Protein AF-A0A7W1QPD7-F1 (afdb_monomer)

Foldseek 3Di:
DD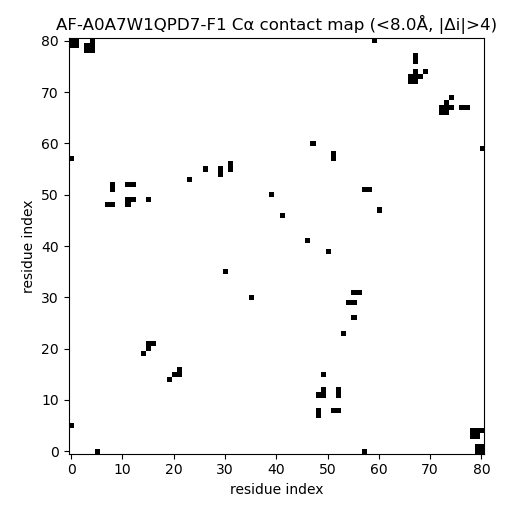PLLVVLQVVLVVCCVPVHVQDQPPLVPDDADDDDDDDDDDDDPSVVSSVCNSDPDHDDDDDDPVLLVDPPRNVSVVPND

Solvent-accessible surface area (backbone atoms only — not comparable to full-atom values): 5362 Å² total; per-residue (Å²): 134,49,70,54,35,51,53,50,43,53,52,41,46,51,50,36,59,74,78,35,94,69,80,77,78,69,70,88,76,58,82,84,69,80,93,80,82,91,82,73,87,84,89,55,94,58,43,65,54,53,51,46,59,62,43,94,54,94,73,88,81,90,71,66,71,74,61,50,69,39,86,61,63,11,57,54,60,63,51,43,106

Secondary structure (DSSP, 8-state):
--HHHHHHHHHHHHHHHHHS------GGG---SS---------STTHHHHHHHH-SS-------GGGGSSTTHHHHHTT--

Structure (mmCIF, N/CA/C/O backbone):
data_AF-A0A7W1QPD7-F1
#
_entry.id   AF-A0A7W1QPD7-F1
#
loop_
_atom_site.group_PDB
_atom_site.id
_atom_site.type_symbol
_atom_site.label_atom_id
_atom_site.label_alt_id
_atom_site.label_comp_id
_atom_site.label_asym_id
_atom_site.label_entity_id
_atom_site.label_seq_id
_atom_site.pdbx_PDB_ins_code
_atom_site.Cartn_x
_atom_site.Cartn_y
_atom_site.Cartn_z
_atom_site.occupancy
_atom_site.B_iso_or_equiv
_atom_site.auth_seq_id
_atom_site.auth_comp_id
_atom_site.auth_asym_id
_atom_site.auth_atom_id
_atom_site.pd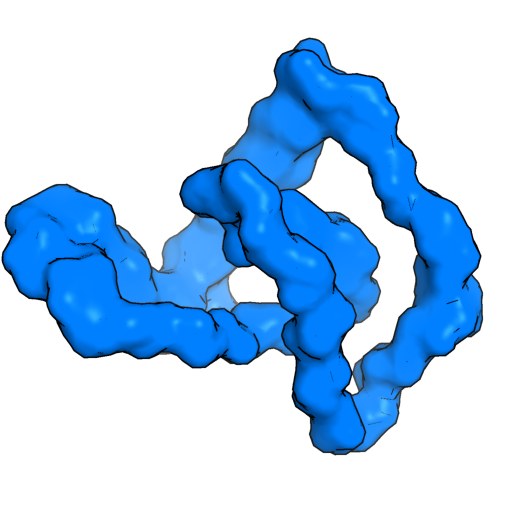bx_PDB_model_num
ATOM 1 N N . MET A 1 1 ? -3.054 -12.679 0.464 1.00 85.31 1 MET A N 1
ATOM 2 C CA . MET A 1 1 ? -1.798 -11.957 0.136 1.00 85.31 1 MET A CA 1
ATOM 3 C C . MET A 1 1 ? -0.559 -12.636 0.723 1.00 85.31 1 MET A C 1
ATOM 5 O O . MET A 1 1 ? -0.693 -13.446 1.634 1.00 85.31 1 MET A O 1
ATOM 9 N N . ASN A 1 2 ? 0.639 -12.324 0.208 1.00 92.06 2 ASN A N 1
ATOM 10 C CA . ASN A 1 2 ? 1.914 -12.908 0.654 1.00 92.06 2 ASN A CA 1
ATOM 11 C C . ASN A 1 2 ? 2.599 -12.091 1.780 1.00 92.06 2 ASN A C 1
ATOM 13 O O . ASN A 1 2 ? 2.098 -11.049 2.204 1.00 92.06 2 ASN A O 1
ATOM 17 N N . LEU A 1 3 ? 3.753 -12.560 2.273 1.00 93.50 3 LEU A N 1
ATOM 18 C CA . LEU A 1 3 ? 4.498 -11.903 3.360 1.00 93.50 3 LEU A CA 1
ATOM 19 C C . LEU A 1 3 ? 4.899 -10.454 3.029 1.00 93.50 3 LEU A C 1
ATOM 21 O O . LEU A 1 3 ? 4.764 -9.579 3.879 1.00 93.50 3 LEU A O 1
ATOM 25 N N . TRP A 1 4 ? 5.351 -10.184 1.801 1.00 93.00 4 TRP A N 1
ATOM 26 C CA . TRP A 1 4 ? 5.810 -8.853 1.388 1.00 93.00 4 TRP A CA 1
ATOM 27 C C . TRP A 1 4 ? 4.686 -7.821 1.410 1.00 93.00 4 TRP A C 1
ATOM 29 O O . TRP A 1 4 ? 4.908 -6.691 1.847 1.00 93.00 4 TRP A O 1
ATOM 39 N N . TYR A 1 5 ? 3.481 -8.220 0.997 1.00 94.06 5 TYR A N 1
ATOM 40 C CA . TYR A 1 5 ? 2.291 -7.382 1.118 1.00 94.06 5 TYR A CA 1
ATOM 41 C C . TYR A 1 5 ? 2.042 -6.979 2.573 1.00 94.06 5 TYR A C 1
ATOM 43 O O . TYR A 1 5 ? 1.918 -5.792 2.869 1.00 94.06 5 TYR A O 1
ATOM 51 N N . TRP A 1 6 ? 2.017 -7.948 3.495 1.00 94.88 6 TRP A N 1
ATOM 52 C CA . TRP A 1 6 ? 1.746 -7.677 4.908 1.00 94.88 6 TRP A CA 1
ATOM 53 C C . TRP A 1 6 ? 2.841 -6.831 5.556 1.00 94.88 6 TRP A C 1
ATOM 55 O O . TRP A 1 6 ? 2.530 -5.897 6.293 1.00 94.88 6 TRP A O 1
ATOM 65 N N . THR A 1 7 ? 4.113 -7.078 5.232 1.00 95.06 7 THR A N 1
ATOM 66 C CA . THR A 1 7 ? 5.220 -6.218 5.671 1.00 95.06 7 THR A CA 1
ATOM 67 C C . THR A 1 7 ? 5.020 -4.775 5.202 1.00 95.06 7 THR A C 1
ATOM 69 O O . THR A 1 7 ? 5.118 -3.852 6.012 1.00 95.06 7 THR A O 1
ATOM 72 N N . GLY A 1 8 ? 4.684 -4.570 3.924 1.00 94.50 8 GLY A N 1
ATOM 73 C CA . GLY A 1 8 ? 4.383 -3.245 3.379 1.00 94.50 8 GLY A CA 1
ATOM 74 C C . GLY A 1 8 ? 3.171 -2.589 4.047 1.00 94.50 8 GLY A C 1
ATOM 75 O O . GLY A 1 8 ? 3.234 -1.416 4.403 1.00 94.50 8 GLY A O 1
ATOM 76 N N . TYR A 1 9 ? 2.102 -3.352 4.287 1.00 95.81 9 TYR A N 1
ATOM 77 C CA . TYR A 1 9 ? 0.881 -2.890 4.950 1.00 95.81 9 TYR A CA 1
ATOM 78 C C . TYR A 1 9 ? 1.151 -2.386 6.376 1.00 95.81 9 TYR A C 1
ATOM 80 O O . TYR A 1 9 ? 0.731 -1.284 6.742 1.00 95.81 9 TYR A O 1
ATOM 88 N N . TYR A 1 10 ? 1.876 -3.158 7.192 1.00 96.62 10 TYR A N 1
ATOM 89 C CA . TYR A 1 10 ? 2.191 -2.758 8.566 1.00 96.62 10 TYR A CA 1
ATOM 90 C C . TYR A 1 10 ? 3.161 -1.580 8.610 1.00 96.62 10 TYR A C 1
ATOM 92 O O . TYR A 1 10 ? 2.932 -0.641 9.373 1.00 96.62 10 TYR A O 1
ATOM 100 N N . LEU A 1 11 ? 4.190 -1.576 7.755 1.00 96.44 11 LEU A N 1
ATOM 101 C CA . LEU A 1 11 ? 5.110 -0.445 7.646 1.00 96.44 11 LEU A CA 1
ATOM 102 C C . LEU A 1 11 ? 4.362 0.835 7.253 1.00 96.44 11 LEU A C 1
ATOM 104 O O . LEU A 1 11 ? 4.505 1.857 7.920 1.00 96.44 11 LEU A O 1
ATOM 108 N N . ALA A 1 12 ? 3.508 0.769 6.229 1.00 96.62 12 ALA A N 1
ATOM 109 C CA . ALA A 1 12 ? 2.684 1.894 5.804 1.00 96.62 12 ALA A CA 1
ATOM 110 C C . ALA A 1 12 ? 1.744 2.363 6.921 1.00 96.62 12 ALA A C 1
ATOM 112 O O . ALA A 1 12 ? 1.61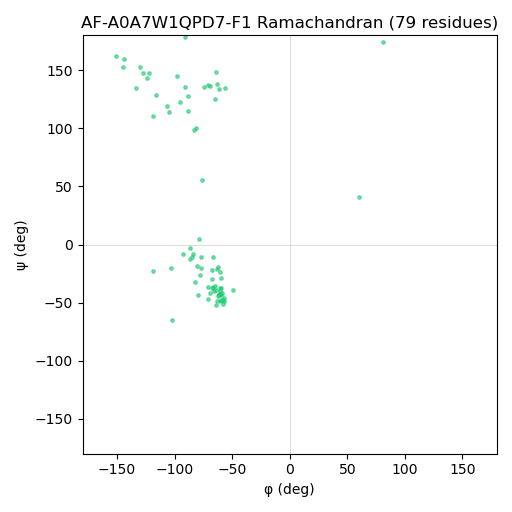2 3.561 7.128 1.00 96.62 12 ALA A O 1
ATOM 113 N N . THR A 1 13 ? 1.149 1.445 7.688 1.00 96.50 13 THR A N 1
ATOM 114 C CA . THR A 1 13 ? 0.281 1.789 8.827 1.00 96.50 13 THR A CA 1
ATOM 115 C C . THR A 1 13 ? 1.043 2.551 9.909 1.00 96.50 13 THR A C 1
ATOM 117 O O . THR A 1 13 ? 0.544 3.548 10.430 1.00 96.50 13 THR A O 1
ATOM 120 N N . ILE A 1 14 ? 2.251 2.095 10.251 1.00 96.94 14 ILE A N 1
ATOM 121 C CA . ILE A 1 14 ? 3.106 2.745 11.249 1.00 96.94 14 ILE A CA 1
ATOM 122 C C . ILE A 1 14 ? 3.498 4.142 10.764 1.00 96.94 14 ILE A C 1
ATOM 124 O O . ILE A 1 14 ? 3.257 5.121 11.467 1.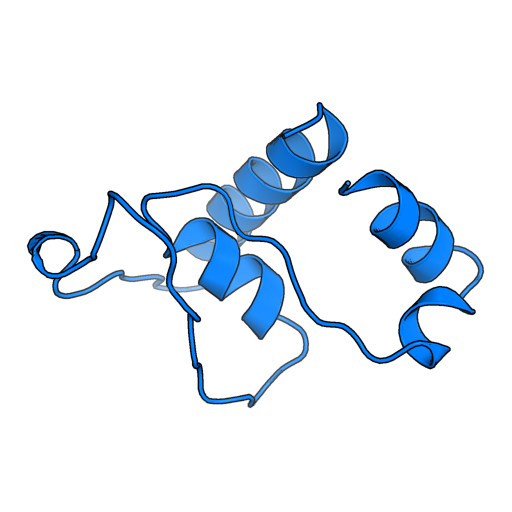00 96.94 14 ILE A O 1
ATOM 128 N N . LEU A 1 15 ? 4.027 4.254 9.543 1.00 97.06 15 LEU A N 1
ATOM 129 C CA . LEU A 1 15 ? 4.428 5.538 8.968 1.00 97.06 15 LEU A CA 1
ATOM 130 C C . LEU A 1 15 ? 3.240 6.503 8.855 1.00 97.06 15 LEU A C 1
ATOM 132 O O . LEU A 1 15 ? 3.355 7.669 9.226 1.00 97.06 15 LEU A O 1
ATOM 136 N N . ALA A 1 16 ? 2.084 6.005 8.414 1.00 96.94 16 ALA A N 1
ATOM 137 C CA . ALA A 1 16 ? 0.860 6.782 8.299 1.00 96.94 16 ALA A CA 1
ATOM 138 C C . ALA A 1 16 ? 0.402 7.342 9.642 1.00 96.94 16 ALA A C 1
ATOM 140 O O . ALA A 1 16 ? -0.092 8.453 9.665 1.00 96.94 16 ALA A O 1
ATOM 141 N N . ARG A 1 17 ? 0.558 6.607 10.747 1.00 95.06 17 ARG A N 1
ATOM 142 C CA . ARG A 1 17 ? 0.150 7.070 12.084 1.00 95.06 17 ARG A CA 1
ATOM 143 C C . ARG A 1 17 ? 1.173 7.984 12.753 1.00 95.06 17 ARG A C 1
ATOM 145 O O . ARG A 1 17 ? 0.777 8.837 13.537 1.00 95.06 17 ARG A O 1
ATOM 152 N N . LEU A 1 18 ? 2.463 7.776 12.487 1.00 96.62 18 LEU A N 1
ATOM 153 C CA . LEU A 1 18 ? 3.540 8.556 13.101 1.00 96.62 18 LEU A CA 1
ATOM 154 C C . LEU A 1 18 ? 3.729 9.915 12.429 1.00 96.62 18 LEU A C 1
ATOM 156 O O . LEU A 1 18 ? 3.916 10.915 13.113 1.00 96.62 18 LEU A O 1
ATOM 160 N N . PHE A 1 19 ? 3.693 9.949 11.097 1.00 96.69 19 PHE A N 1
ATOM 161 C CA . PHE A 1 19 ? 4.039 11.147 10.326 1.00 96.69 19 PHE A CA 1
ATOM 162 C C . PHE A 1 19 ? 2.824 11.886 9.783 1.00 96.69 19 PHE A C 1
ATOM 164 O O . PHE A 1 19 ? 2.914 13.067 9.454 1.00 96.69 19 PHE A O 1
ATOM 171 N N . PHE A 1 20 ? 1.683 11.208 9.695 1.00 91.81 20 PHE A N 1
ATOM 172 C CA . PHE A 1 20 ? 0.461 11.781 9.164 1.00 91.81 20 PHE A CA 1
ATOM 173 C C . PHE A 1 20 ? -0.634 11.643 10.225 1.00 91.81 20 PHE A C 1
ATOM 175 O O . PHE A 1 20 ? -0.714 10.665 10.960 1.00 91.81 20 PHE A O 1
ATOM 182 N N . SER A 1 21 ? -1.518 12.627 10.348 1.00 94.94 21 SER A N 1
ATOM 183 C CA . SER A 1 21 ? -2.718 12.476 11.187 1.00 94.94 21 SER A CA 1
ATOM 184 C C . SER A 1 21 ? -3.750 11.606 10.462 1.00 94.94 21 SER A C 1
ATOM 186 O O . SER A 1 21 ? -4.866 12.044 10.189 1.00 94.94 21 SER A O 1
ATOM 188 N N . PHE A 1 22 ? -3.346 10.393 10.073 1.00 95.69 22 PHE A N 1
ATOM 189 C CA . PHE A 1 22 ? -4.098 9.515 9.190 1.00 95.69 22 PHE A CA 1
ATOM 190 C C . PHE A 1 22 ? -5.415 9.080 9.835 1.00 95.69 22 PHE A C 1
ATOM 192 O O . PHE A 1 22 ? -5.441 8.532 10.939 1.00 95.69 22 PHE A O 1
ATOM 199 N N . ARG A 1 23 ? -6.523 9.314 9.126 1.00 95.62 23 ARG A N 1
ATOM 200 C CA . ARG A 1 23 ? -7.879 8.965 9.559 1.00 95.62 23 ARG A CA 1
ATOM 201 C C . ARG A 1 23 ? -8.618 8.286 8.417 1.00 95.62 23 ARG A C 1
ATOM 203 O O . ARG A 1 23 ? -8.601 8.769 7.290 1.00 95.62 23 ARG A O 1
ATOM 210 N N . VAL A 1 24 ? -9.307 7.196 8.736 1.00 95.56 24 VAL A N 1
ATOM 211 C CA . VAL A 1 24 ? -10.255 6.542 7.830 1.00 95.56 24 VAL A CA 1
ATOM 212 C C . VAL A 1 24 ? -11.648 6.885 8.325 1.00 95.56 24 VAL A C 1
ATOM 214 O O . VAL A 1 24 ? -12.026 6.493 9.427 1.00 95.56 24 VAL A O 1
ATOM 217 N N . VAL A 1 25 ? -12.393 7.639 7.528 1.00 96.50 25 VAL A N 1
ATOM 218 C CA . VAL A 1 25 ? -13.765 8.036 7.853 1.00 96.50 25 VAL A CA 1
ATOM 219 C C . VAL A 1 25 ? -14.726 7.094 7.132 1.00 96.50 25 VAL A C 1
ATOM 221 O O . VAL A 1 25 ? -14.444 6.657 6.018 1.00 96.50 25 VAL A O 1
ATOM 224 N N . HIS A 1 26 ? -15.852 6.777 7.768 1.00 96.06 26 HIS A N 1
ATOM 225 C CA . HIS A 1 26 ? -16.907 5.931 7.204 1.00 96.06 26 HIS A CA 1
ATOM 226 C C . HIS A 1 26 ? -16.476 4.505 6.837 1.00 96.06 26 HIS A C 1
ATOM 228 O O . HIS A 1 26 ? -16.871 3.961 5.801 1.00 96.06 26 HIS A O 1
ATOM 234 N N . ARG A 1 27 ? -15.659 3.872 7.687 1.00 94.12 27 ARG A N 1
ATOM 235 C CA . ARG A 1 27 ? -15.169 2.503 7.459 1.00 94.12 27 ARG A CA 1
ATOM 236 C C . ARG A 1 27 ? -16.315 1.487 7.360 1.00 94.12 27 ARG A C 1
ATOM 238 O O . ARG A 1 27 ? -16.201 0.512 6.626 1.00 94.12 27 ARG A O 1
ATOM 245 N N . GLU A 1 28 ? -17.432 1.751 8.030 1.00 95.25 28 GLU A N 1
ATOM 246 C CA . GLU A 1 28 ? -18.666 0.964 7.991 1.00 95.25 28 GLU A CA 1
ATOM 247 C C . GLU A 1 28 ? -19.337 0.915 6.610 1.00 95.25 28 GLU A C 1
ATOM 249 O O . GLU A 1 28 ? -20.102 -0.005 6.338 1.00 95.25 28 GLU A O 1
ATOM 254 N N . ARG A 1 29 ? -19.044 1.873 5.719 1.00 95.06 29 ARG A N 1
ATOM 255 C CA . ARG A 1 29 ? -19.627 1.934 4.367 1.00 95.06 29 ARG A CA 1
ATOM 256 C C . ARG A 1 29 ? -18.852 1.110 3.337 1.00 95.06 29 ARG A C 1
ATOM 258 O O . ARG A 1 29 ? -19.239 1.066 2.172 1.00 95.06 29 ARG A O 1
ATOM 265 N N . GLN A 1 30 ? -17.737 0.491 3.727 1.00 94.38 30 GLN A N 1
ATOM 266 C CA . GLN A 1 30 ? -16.908 -0.277 2.803 1.00 94.38 30 GLN A CA 1
ATOM 267 C C . GLN A 1 30 ? -17.590 -1.582 2.376 1.00 94.38 30 GLN A C 1
ATOM 269 O O . GLN A 1 30 ? -18.113 -2.339 3.191 1.00 94.38 30 GLN A O 1
ATOM 274 N N . ILE A 1 31 ? -17.507 -1.893 1.081 1.00 94.69 31 ILE A N 1
ATOM 275 C CA . ILE A 1 31 ? -17.978 -3.166 0.531 1.00 94.69 31 ILE A CA 1
ATOM 276 C C . ILE A 1 31 ? -16.900 -4.239 0.753 1.00 94.69 31 ILE A C 1
ATOM 278 O O . ILE A 1 31 ? -15.907 -4.339 0.023 1.00 94.69 31 ILE A O 1
ATOM 282 N N . LEU A 1 32 ? -17.099 -5.058 1.788 1.00 94.25 32 LEU A N 1
ATOM 283 C CA . LEU A 1 32 ? -16.128 -6.070 2.227 1.00 94.25 32 LEU A CA 1
ATOM 284 C C . LEU A 1 32 ? -16.252 -7.421 1.506 1.00 94.25 32 LEU A C 1
ATOM 286 O O . LEU A 1 32 ? -15.366 -8.263 1.629 1.00 94.25 32 LEU A O 1
ATOM 290 N N . ARG A 1 33 ? -17.338 -7.650 0.760 1.00 93.88 33 ARG A N 1
ATOM 291 C CA . ARG A 1 33 ? -17.608 -8.913 0.053 1.00 93.88 33 ARG A CA 1
ATOM 292 C C . ARG A 1 33 ? -17.904 -8.651 -1.420 1.00 93.88 33 ARG A C 1
ATOM 294 O O . ARG A 1 33 ? -18.472 -7.622 -1.760 1.00 93.88 33 ARG A O 1
ATOM 301 N N . GLY A 1 34 ? -17.525 -9.596 -2.279 1.00 94.75 34 GLY A N 1
ATOM 302 C CA . GLY A 1 34 ? -17.701 -9.487 -3.730 1.00 94.75 34 GLY A CA 1
ATOM 303 C C . GLY A 1 34 ? -16.626 -8.639 -4.432 1.00 94.75 34 GLY A C 1
ATOM 304 O O . GLY A 1 34 ? -15.738 -8.087 -3.769 1.00 94.75 34 GLY A O 1
ATOM 305 N N . PRO A 1 35 ? -16.651 -8.582 -5.774 1.00 94.88 35 PRO A N 1
ATOM 306 C CA . PRO A 1 35 ? -15.699 -7.813 -6.572 1.00 94.88 35 PRO A CA 1
ATOM 307 C C . PRO A 1 35 ? -15.992 -6.311 -6.486 1.00 94.88 35 PRO A C 1
ATOM 309 O O . PRO A 1 35 ? -17.141 -5.890 -6.585 1.00 94.88 35 PRO A O 1
ATOM 312 N N . VAL A 1 36 ? -14.945 -5.502 -6.315 1.00 95.31 36 VAL A N 1
ATOM 313 C CA . VAL A 1 36 ? -15.036 -4.035 -6.273 1.00 95.31 36 VAL A CA 1
ATOM 314 C C . VAL A 1 36 ? -13.804 -3.413 -6.917 1.00 95.31 36 VAL A C 1
ATOM 316 O O . VAL A 1 36 ? -12.722 -4.000 -6.881 1.00 95.31 36 VAL A O 1
ATOM 319 N N . ILE A 1 37 ? -13.959 -2.204 -7.452 1.00 95.12 37 ILE A N 1
ATOM 320 C CA . ILE A 1 37 ? -12.842 -1.344 -7.851 1.00 95.12 37 ILE A CA 1
ATOM 321 C C . ILE A 1 37 ? -12.754 -0.216 -6.829 1.00 95.12 37 ILE A C 1
ATOM 323 O O . ILE A 1 37 ? -13.701 0.552 -6.663 1.00 95.12 37 ILE A O 1
ATOM 327 N N . LEU A 1 38 ? -11.617 -0.117 -6.141 1.00 93.06 38 LEU A N 1
ATOM 328 C CA . LEU A 1 38 ? -11.331 1.012 -5.263 1.00 93.06 38 LEU A CA 1
ATOM 329 C C . LEU A 1 38 ? -10.778 2.163 -6.109 1.00 93.06 38 LEU A C 1
ATOM 331 O O . LEU A 1 38 ? -9.597 2.180 -6.450 1.00 93.06 38 LEU A O 1
ATOM 335 N N . ALA A 1 39 ? -11.643 3.109 -6.463 1.00 93.06 39 ALA A N 1
ATOM 336 C CA . ALA A 1 39 ? -11.247 4.329 -7.152 1.00 93.06 39 ALA A CA 1
ATOM 337 C C . ALA A 1 39 ? -10.860 5.408 -6.131 1.00 93.06 39 ALA A C 1
ATOM 339 O O . ALA A 1 39 ? -11.628 5.709 -5.219 1.00 93.06 39 ALA A O 1
ATOM 340 N N . MET A 1 40 ? -9.675 5.991 -6.296 1.00 90.31 40 MET A N 1
ATOM 341 C CA . MET A 1 40 ? -9.166 7.076 -5.458 1.00 90.31 40 MET A CA 1
ATOM 342 C C . MET A 1 40 ? -8.673 8.225 -6.332 1.00 90.31 40 MET A C 1
ATOM 344 O O . MET A 1 40 ? -8.236 8.012 -7.464 1.00 90.31 40 MET A O 1
ATOM 348 N N . ASN A 1 41 ? -8.714 9.441 -5.796 1.00 93.56 41 ASN A N 1
ATOM 349 C CA . ASN A 1 41 ? -7.936 10.541 -6.348 1.00 93.56 41 ASN A CA 1
ATOM 350 C C . ASN A 1 41 ? -6.436 10.230 -6.214 1.00 93.56 41 ASN A C 1
ATOM 352 O O . ASN A 1 41 ? -6.029 9.568 -5.263 1.00 93.56 41 ASN A O 1
ATOM 356 N N . HIS A 1 42 ? -5.623 10.722 -7.151 1.00 91.31 42 HIS A N 1
ATOM 357 C CA . HIS A 1 42 ? -4.174 10.525 -7.123 1.00 91.31 42 HIS A CA 1
ATOM 358 C C . HIS A 1 42 ? -3.468 11.883 -7.024 1.00 91.31 42 HIS A C 1
ATOM 360 O O . HIS A 1 42 ? -3.521 12.687 -7.953 1.00 91.31 42 HIS A O 1
ATOM 366 N N . GLN A 1 43 ? -2.852 12.157 -5.877 1.00 93.38 43 GLN A N 1
ATOM 367 C CA . GLN A 1 43 ? -2.099 13.374 -5.575 1.00 93.38 43 GLN A CA 1
ATOM 368 C C . GLN A 1 43 ? -0.625 13.102 -5.250 1.00 93.38 43 GLN A C 1
ATOM 370 O O . GLN A 1 43 ? 0.195 14.009 -5.379 1.00 93.38 43 GLN A O 1
ATOM 375 N N . SER A 1 44 ? -0.264 11.890 -4.818 1.00 92.06 44 SER A N 1
ATOM 376 C CA . SER A 1 44 ? 1.094 11.580 -4.370 1.00 92.06 44 SER A CA 1
ATOM 377 C C . SER A 1 44 ? 1.496 10.120 -4.590 1.00 92.06 44 SER A C 1
ATOM 379 O O . SER A 1 44 ? 0.668 9.222 -4.698 1.00 92.06 44 SER A O 1
ATOM 381 N N . TYR A 1 45 ? 2.800 9.839 -4.559 1.00 89.50 45 TYR A N 1
ATOM 382 C CA . TYR A 1 45 ? 3.308 8.460 -4.582 1.00 89.50 45 TYR A CA 1
ATOM 383 C C . TYR A 1 45 ? 2.960 7.641 -3.325 1.00 89.50 45 TYR A C 1
ATOM 385 O O . TYR A 1 45 ? 3.152 6.426 -3.324 1.00 89.50 45 TYR A O 1
ATOM 393 N N . LEU A 1 46 ? 2.455 8.279 -2.262 1.00 92.50 46 LEU A N 1
ATOM 394 C CA . LEU A 1 46 ? 2.004 7.602 -1.044 1.00 92.50 46 LEU A CA 1
ATOM 395 C C . LEU A 1 46 ? 0.567 7.085 -1.154 1.00 92.50 46 LEU A C 1
ATOM 397 O O . LEU A 1 46 ? 0.132 6.328 -0.287 1.00 92.50 46 LEU A O 1
ATOM 401 N N . ASP A 1 47 ? -0.156 7.438 -2.217 1.00 93.62 47 ASP A N 1
ATOM 402 C CA . ASP A 1 47 ? -1.568 7.086 -2.351 1.00 93.62 47 ASP A CA 1
ATOM 403 C C . ASP A 1 47 ? -1.801 5.568 -2.375 1.00 93.62 47 ASP A C 1
ATOM 405 O O . ASP A 1 47 ? -2.681 5.117 -1.642 1.00 93.62 47 ASP A O 1
ATOM 409 N N . PRO A 1 48 ? -1.008 4.736 -3.089 1.00 92.75 48 PRO A N 1
ATOM 410 C CA . PRO A 1 48 ? -1.237 3.293 -3.073 1.00 92.75 48 PRO A CA 1
ATOM 411 C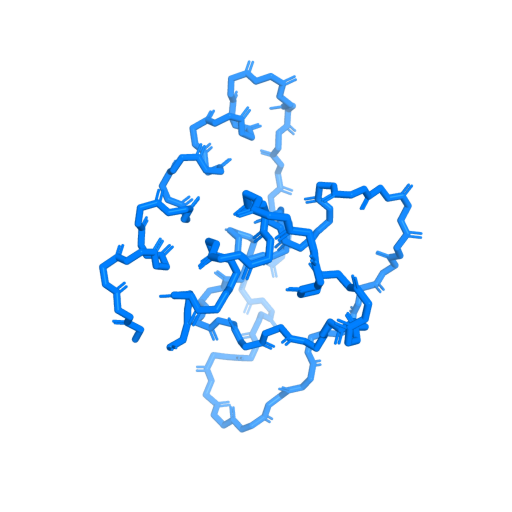 C . PRO A 1 48 ? -1.046 2.667 -1.676 1.00 92.75 48 PRO A C 1
ATOM 413 O O . PRO A 1 48 ? -1.958 1.972 -1.222 1.00 92.75 48 PRO A O 1
ATOM 416 N N . PRO A 1 49 ? 0.049 2.934 -0.927 1.00 94.31 49 PRO A N 1
ATOM 417 C CA . PRO A 1 49 ? 0.161 2.479 0.460 1.00 94.31 49 PRO A CA 1
ATOM 418 C C . PRO A 1 49 ? -0.972 2.975 1.367 1.00 94.31 49 PRO A C 1
ATOM 420 O O . PRO A 1 49 ? -1.543 2.175 2.109 1.00 94.31 49 PRO A O 1
ATOM 423 N N . LEU A 1 50 ? -1.323 4.266 1.299 1.00 95.38 50 LEU A N 1
ATOM 424 C CA . LEU A 1 50 ? -2.361 4.860 2.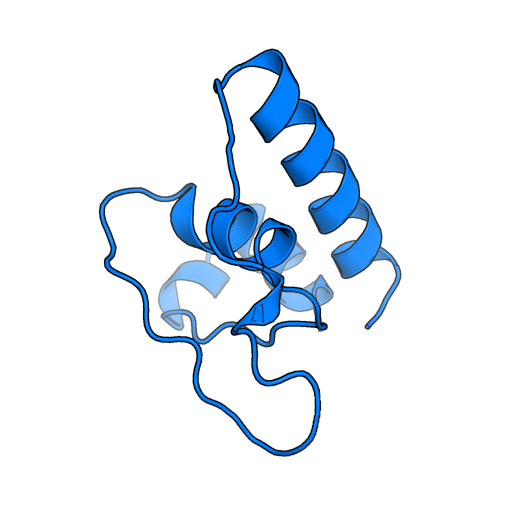150 1.00 95.38 50 LEU A CA 1
ATOM 425 C C . LEU A 1 50 ? -3.757 4.304 1.839 1.00 95.38 50 LEU A C 1
ATOM 427 O O . LEU A 1 50 ? -4.550 4.073 2.753 1.00 95.38 50 LEU A O 1
ATOM 431 N N . ALA A 1 51 ? -4.048 4.029 0.571 1.00 94.75 51 ALA A N 1
ATOM 432 C CA . ALA A 1 51 ? -5.279 3.366 0.170 1.00 94.75 51 ALA A CA 1
ATOM 433 C C . ALA A 1 51 ? -5.309 1.887 0.567 1.00 94.75 51 ALA A C 1
ATOM 435 O O . ALA A 1 51 ? -6.347 1.378 0.987 1.00 94.75 51 ALA A O 1
ATOM 436 N N . GLY A 1 52 ? -4.166 1.200 0.493 1.00 94.62 52 GLY A N 1
ATOM 437 C CA . GLY A 1 52 ? -4.036 -0.173 0.976 1.00 94.62 52 GLY A CA 1
ATOM 438 C C . GLY A 1 52 ? -4.403 -0.295 2.454 1.00 94.62 52 GLY A C 1
ATOM 439 O O . GLY A 1 52 ? -5.220 -1.138 2.812 1.00 94.62 52 GLY A O 1
ATOM 440 N N . ILE A 1 53 ? -3.864 0.585 3.306 1.00 96.12 53 ILE A N 1
ATOM 441 C CA . ILE A 1 53 ? -4.137 0.572 4.756 1.00 96.12 53 ILE A CA 1
ATOM 442 C C . ILE A 1 53 ? -5.502 1.167 5.139 1.00 96.12 53 ILE A C 1
ATOM 444 O O . ILE A 1 53 ? -6.013 0.902 6.233 1.00 96.12 53 ILE A O 1
ATOM 448 N N . SER A 1 54 ? -6.114 1.978 4.267 1.00 95.31 54 SER A N 1
ATOM 449 C CA . SER A 1 54 ? -7.479 2.477 4.482 1.00 95.31 54 SER A CA 1
ATOM 450 C C . SER A 1 54 ? -8.537 1.421 4.152 1.00 95.31 54 SER A C 1
ATOM 452 O O . SER A 1 54 ? -9.623 1.434 4.739 1.00 95.31 54 SER A O 1
ATOM 454 N N . SER A 1 55 ? -8.210 0.479 3.265 1.00 94.12 55 SER A N 1
ATOM 455 C CA . SER A 1 55 ? -9.076 -0.627 2.871 1.00 94.12 55 SER A CA 1
ATOM 456 C C . SER A 1 55 ? -9.272 -1.647 3.999 1.00 94.12 55 SER A C 1
ATOM 458 O O . SER A 1 55 ? -8.334 -2.070 4.673 1.00 94.12 55 SER A O 1
ATOM 460 N N . GLY A 1 56 ? -10.513 -2.095 4.198 1.00 91.25 56 GLY A N 1
ATOM 461 C CA . GLY A 1 56 ? -10.860 -3.209 5.085 1.00 91.25 56 GLY A CA 1
ATOM 462 C C . GLY A 1 56 ? -10.593 -4.597 4.492 1.00 91.25 56 GLY A C 1
ATOM 463 O O . GLY A 1 56 ? -10.957 -5.595 5.108 1.00 91.25 56 GLY A O 1
ATOM 464 N N . ARG A 1 57 ? -9.998 -4.671 3.297 1.00 92.56 57 ARG A N 1
ATOM 465 C CA . ARG A 1 57 ? -9.719 -5.902 2.543 1.00 92.56 57 ARG A CA 1
ATOM 466 C C . ARG A 1 57 ? -8.395 -5.803 1.793 1.00 92.56 57 ARG A C 1
ATOM 468 O O . ARG A 1 57 ? -7.927 -4.700 1.519 1.00 92.56 57 ARG A O 1
ATOM 475 N N . GLU A 1 58 ? -7.834 -6.952 1.422 1.00 92.50 58 GLU A N 1
ATOM 476 C CA . GLU A 1 58 ? -6.657 -7.022 0.550 1.00 92.50 58 GLU A CA 1
ATOM 477 C C . GLU A 1 58 ? -6.921 -6.289 -0.779 1.00 92.50 58 GLU A C 1
ATOM 479 O O . GLU A 1 58 ? -7.993 -6.443 -1.376 1.00 92.50 58 GLU A O 1
ATOM 484 N N . VAL A 1 59 ? -5.956 -5.476 -1.221 1.00 92.75 59 VAL A N 1
ATOM 485 C CA . VAL A 1 59 ? -6.061 -4.648 -2.432 1.00 92.75 59 VAL A CA 1
ATOM 486 C C . VAL A 1 59 ? -5.025 -5.095 -3.454 1.00 92.75 59 VAL A C 1
ATOM 488 O O . VAL A 1 59 ? -3.834 -5.150 -3.160 1.00 92.75 59 VAL A O 1
ATOM 491 N N . TYR A 1 60 ? -5.485 -5.349 -4.677 1.00 92.12 60 TYR A N 1
ATOM 492 C CA . TYR A 1 60 ? -4.622 -5.539 -5.837 1.00 92.12 60 TYR A CA 1
ATOM 493 C C . TYR A 1 60 ? -4.491 -4.208 -6.574 1.00 92.12 60 TYR A C 1
ATOM 495 O O . TYR A 1 60 ? -5.490 -3.612 -6.979 1.00 92.12 60 TYR A O 1
ATOM 503 N N . PHE A 1 61 ? -3.259 -3.733 -6.735 1.00 90.81 61 PHE A N 1
ATOM 504 C CA . PHE A 1 61 ? -2.988 -2.432 -7.335 1.00 90.81 61 PHE A CA 1
ATOM 505 C C . PHE A 1 61 ? -2.786 -2.538 -8.842 1.00 90.81 61 PHE A C 1
ATOM 507 O O . PHE A 1 61 ? -2.024 -3.375 -9.326 1.00 90.81 61 PHE A O 1
ATOM 514 N N . LEU A 1 62 ? -3.410 -1.619 -9.576 1.00 90.00 62 LEU A N 1
ATOM 515 C CA . LEU A 1 62 ? -3.080 -1.366 -10.969 1.00 90.00 62 LEU A CA 1
ATOM 516 C C . LEU A 1 62 ? -1.962 -0.322 -11.020 1.00 90.00 62 LEU A C 1
ATOM 518 O O . LEU A 1 62 ? -2.161 0.824 -10.625 1.00 90.00 62 LEU A O 1
ATOM 522 N N . ALA A 1 63 ? -0.788 -0.715 -11.507 1.00 87.94 63 ALA A N 1
ATOM 523 C CA . ALA A 1 63 ? 0.362 0.172 -11.639 1.00 87.94 63 ALA A CA 1
ATOM 524 C C . ALA A 1 63 ? 0.843 0.237 -13.092 1.00 87.94 63 ALA A C 1
ATOM 526 O O . ALA A 1 63 ? 0.782 -0.744 -13.835 1.00 87.94 63 ALA A O 1
ATOM 527 N N . ARG A 1 64 ? 1.368 1.398 -13.499 1.00 89.12 64 ARG A N 1
ATOM 528 C CA . ARG A 1 64 ? 1.991 1.565 -14.817 1.00 89.12 64 ARG A CA 1
ATOM 529 C C . ARG A 1 64 ? 3.200 0.636 -14.932 1.00 89.12 64 ARG A C 1
ATOM 531 O O . ARG A 1 64 ? 4.058 0.637 -14.053 1.00 89.12 64 ARG A O 1
ATOM 538 N N . LYS A 1 65 ? 3.317 -0.079 -16.058 1.00 89.25 65 LYS A N 1
ATOM 539 C CA . LYS A 1 65 ? 4.419 -1.022 -16.327 1.00 89.25 65 LYS A CA 1
ATOM 540 C C . LYS A 1 65 ? 5.805 -0.425 -16.052 1.00 89.25 65 LYS A C 1
ATOM 542 O O . LYS A 1 65 ? 6.632 -1.095 -15.452 1.00 89.25 65 LYS A O 1
ATOM 547 N N . THR A 1 66 ? 6.021 0.846 -16.396 1.00 90.00 66 THR A N 1
ATOM 548 C CA . THR A 1 66 ? 7.312 1.533 -16.203 1.00 90.00 66 THR A CA 1
AT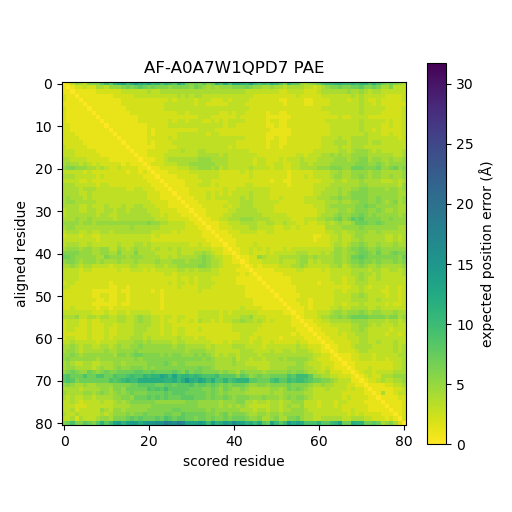OM 549 C C . THR A 1 66 ? 7.763 1.615 -14.744 1.00 90.00 66 THR A C 1
ATOM 551 O O . THR A 1 66 ? 8.950 1.735 -14.469 1.00 90.00 66 THR A O 1
ATOM 554 N N . LEU A 1 67 ? 6.835 1.544 -13.783 1.00 86.69 67 LEU A N 1
ATOM 555 C CA . LEU A 1 67 ? 7.165 1.530 -12.355 1.00 86.69 67 LEU A CA 1
ATOM 556 C C . LEU A 1 67 ? 7.900 0.237 -11.953 1.00 86.69 67 LEU A C 1
ATOM 558 O O . LEU A 1 67 ? 8.626 0.204 -10.960 1.00 86.69 67 LEU A O 1
ATOM 562 N N . LEU A 1 68 ? 7.742 -0.824 -12.748 1.00 87.94 68 LEU A N 1
ATOM 563 C CA . LEU A 1 68 ? 8.375 -2.120 -12.534 1.00 87.94 68 LEU A CA 1
ATOM 564 C C . LEU A 1 68 ? 9.798 -2.186 -13.110 1.00 87.94 68 LEU A C 1
ATOM 566 O O . LEU A 1 68 ? 10.534 -3.125 -12.802 1.00 87.94 68 LEU A O 1
ATOM 570 N N . ASP A 1 69 ? 10.218 -1.205 -13.904 1.00 89.81 69 ASP A N 1
ATOM 571 C CA . ASP A 1 69 ? 11.534 -1.222 -14.554 1.00 89.81 69 ASP A CA 1
ATOM 572 C C . ASP A 1 69 ? 12.656 -0.775 -13.599 1.00 89.81 69 ASP A C 1
ATOM 574 O O 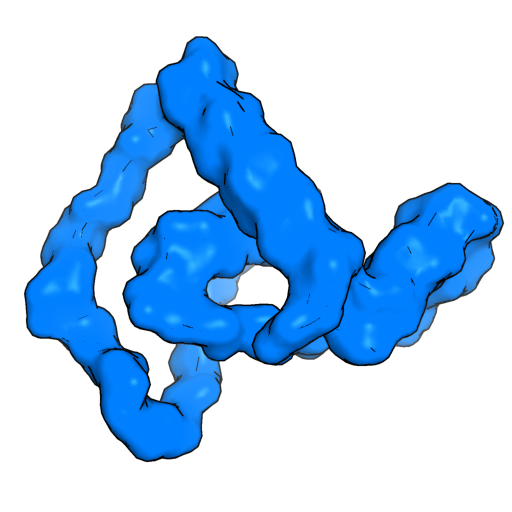. ASP A 1 69 ? 13.827 -1.090 -13.804 1.00 89.81 69 ASP A O 1
ATOM 578 N N . GLY A 1 70 ? 12.305 -0.098 -12.498 1.00 87.00 70 GLY A N 1
ATOM 579 C CA . GLY A 1 70 ? 13.265 0.362 -11.496 1.00 87.00 70 GLY A CA 1
ATOM 580 C C . GLY A 1 70 ? 14.011 -0.794 -10.803 1.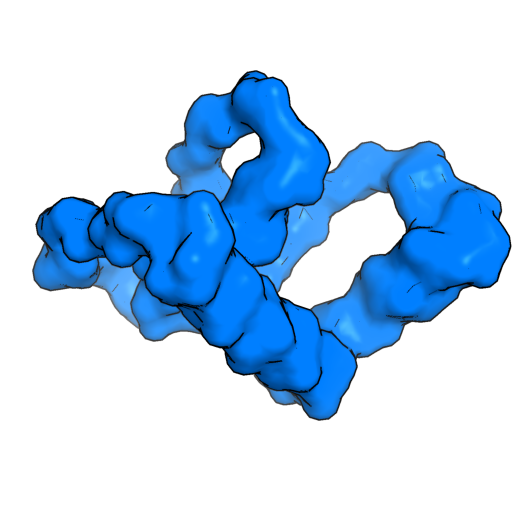00 87.00 70 GLY A C 1
ATOM 581 O O . GLY A 1 70 ? 13.382 -1.779 -10.395 1.00 87.00 70 GLY A O 1
ATOM 582 N N . PRO A 1 71 ? 15.335 -0.677 -10.579 1.00 82.69 71 PRO A N 1
ATOM 583 C CA . PRO A 1 71 ? 16.160 -1.780 -10.080 1.00 82.69 71 PRO A CA 1
ATOM 584 C C . PRO A 1 71 ? 15.826 -2.191 -8.641 1.00 82.69 71 PRO A C 1
ATOM 586 O O . PRO A 1 71 ? 15.961 -3.362 -8.296 1.00 82.69 71 PRO A O 1
ATOM 589 N N . VAL A 1 72 ? 15.362 -1.252 -7.811 1.00 86.88 72 VAL A N 1
ATOM 590 C CA . VAL A 1 72 ? 14.972 -1.509 -6.415 1.00 86.88 72 VAL A CA 1
ATOM 591 C C . VAL A 1 72 ? 13.453 -1.595 -6.302 1.00 86.88 72 VAL A C 1
ATOM 593 O O . VAL A 1 72 ? 12.911 -2.667 -6.031 1.00 86.88 72 VAL A O 1
ATOM 596 N N . LEU A 1 73 ? 12.760 -0.484 -6.578 1.00 85.12 73 LEU A N 1
ATOM 597 C CA . LEU A 1 73 ? 11.310 -0.387 -6.409 1.00 85.12 73 LEU A CA 1
ATOM 598 C C . LEU A 1 73 ? 10.566 -1.409 -7.276 1.00 85.12 73 LEU A C 1
ATOM 600 O O . LEU A 1 73 ? 9.700 -2.116 -6.775 1.00 85.12 73 LEU A O 1
ATOM 604 N N . GLY A 1 74 ? 10.964 -1.585 -8.538 1.00 87.31 74 GLY A N 1
ATOM 605 C CA . GLY A 1 74 ? 10.327 -2.551 -9.428 1.00 87.31 74 GLY A CA 1
ATOM 606 C C . GLY A 1 74 ? 10.498 -4.004 -8.977 1.00 87.31 74 GLY A C 1
ATOM 607 O O . GLY A 1 74 ? 9.571 -4.803 -9.103 1.00 87.31 74 GLY A O 1
ATOM 608 N N . ARG A 1 75 ? 11.655 -4.367 -8.400 1.00 87.50 75 ARG A N 1
ATOM 609 C CA . ARG A 1 75 ? 11.864 -5.707 -7.815 1.00 87.50 75 ARG A CA 1
ATOM 610 C C . ARG A 1 75 ? 11.000 -5.931 -6.578 1.00 87.50 75 ARG A C 1
ATOM 612 O O . ARG A 1 75 ? 10.518 -7.043 -6.398 1.00 87.50 75 ARG A O 1
ATOM 619 N N . LEU A 1 76 ? 10.813 -4.908 -5.747 1.00 88.19 76 LEU A N 1
ATOM 620 C CA . LEU A 1 76 ? 9.969 -5.000 -4.557 1.00 88.19 76 LEU A CA 1
ATOM 621 C C . LEU A 1 76 ? 8.488 -5.093 -4.934 1.00 88.19 76 LEU A C 1
ATOM 623 O O . LEU A 1 76 ? 7.800 -5.984 -4.451 1.00 88.19 76 LEU A O 1
ATOM 627 N N . LEU A 1 77 ? 8.018 -4.242 -5.849 1.00 87.44 77 LEU A N 1
ATOM 628 C CA . LEU A 1 77 ? 6.626 -4.237 -6.310 1.00 87.44 77 LEU A CA 1
ATOM 629 C C . LEU A 1 77 ? 6.212 -5.575 -6.933 1.00 87.44 77 LEU A C 1
ATOM 631 O O . LEU A 1 77 ? 5.108 -6.047 -6.682 1.00 87.44 77 LEU A O 1
ATOM 635 N N . ARG A 1 78 ? 7.116 -6.233 -7.671 1.00 87.38 78 ARG A N 1
ATOM 636 C CA . ARG A 1 78 ? 6.898 -7.587 -8.213 1.00 87.38 78 ARG A CA 1
ATOM 637 C C . ARG A 1 78 ? 6.695 -8.665 -7.148 1.00 87.38 78 ARG A C 1
ATOM 639 O O . ARG A 1 78 ? 6.189 -9.724 -7.481 1.00 87.38 78 ARG A O 1
ATOM 646 N N . LYS A 1 79 ? 7.111 -8.426 -5.902 1.00 87.06 79 LYS A N 1
ATOM 647 C CA . LYS A 1 79 ? 6.942 -9.370 -4.792 1.00 87.06 79 LYS A CA 1
ATOM 648 C C . LYS A 1 79 ? 5.666 -9.132 -3.994 1.00 87.06 79 LYS A C 1
ATOM 650 O O . LYS A 1 79 ? 5.380 -9.933 -3.118 1.00 87.06 79 LYS A O 1
ATOM 655 N N . LEU A 1 80 ? 4.929 -8.047 -4.239 1.00 83.38 80 LEU A N 1
ATOM 656 C CA . LEU A 1 80 ? 3.723 -7.720 -3.469 1.00 83.38 80 LEU A CA 1
ATOM 657 C C . LEU A 1 80 ? 2.501 -8.566 -3.861 1.00 83.38 80 LEU A C 1
ATOM 659 O O . LEU A 1 80 ? 1.520 -8.542 -3.126 1.00 83.38 80 LEU A O 1
ATOM 663 N N . ASN A 1 81 ? 2.583 -9.326 -4.960 1.00 68.62 81 ASN A N 1
ATOM 664 C CA . ASN A 1 81 ? 1.609 -10.336 -5.377 1.00 68.62 81 ASN A CA 1
ATOM 665 C C . ASN A 1 81 ? 2.333 -11.650 -5.665 1.00 68.62 81 ASN A C 1
ATOM 667 O O . ASN A 1 81 ? 3.222 -11.629 -6.542 1.00 68.62 81 ASN A O 1
#

Sequence (81 aa):
MNLWYWTGYYLATILARLFFSFRVVHRERQILRGPVILAMNHQSYLDPPLAGISSGREVYFLARKTLLDGPVLGRLLRKLN

Mean predicted aligned error: 3.37 Å

Radius of gyration: 13.24 Å; Cα contacts (8 Å, |Δi|>4): 47; chains: 1; bounding box: 36×26×29 Å

pLDDT: mean 92.25, std 4.4, range [68.62, 97.06]